Protein AF-A0A357R1Z4-F1 (afdb_monomer_lite)

Foldseek 3Di:
DDPDQAEEEAQVRCVVCVVVVNNVVHNYYYNHRVVVVCVVVVHDDPVVVVVVVVPD

Structure (mmCIF, N/CA/C/O backbone):
data_AF-A0A357R1Z4-F1
#
_entry.id   AF-A0A357R1Z4-F1
#
loop_
_atom_site.group_PDB
_atom_site.id
_atom_site.type_symbol
_atom_site.label_atom_id
_atom_site.label_alt_id
_atom_site.label_comp_id
_atom_site.label_asym_id
_atom_site.label_entity_id
_atom_site.label_seq_id
_atom_site.pdbx_PDB_ins_code
_atom_site.Cartn_x
_atom_site.Cartn_y
_atom_site.Cartn_z
_atom_site.occupancy
_atom_site.B_iso_or_equiv
_atom_site.auth_seq_id
_atom_site.auth_comp_id
_atom_site.auth_asym_id
_atom_site.auth_atom_id
_atom_site.pdbx_PDB_model_num
ATOM 1 N N . ALA A 1 1 ? -20.786 2.299 6.442 1.00 77.50 1 ALA A N 1
ATOM 2 C CA . ALA A 1 1 ? -19.619 2.159 5.547 1.00 77.50 1 ALA A CA 1
ATOM 3 C C . ALA A 1 1 ? -20.098 1.703 4.170 1.00 77.50 1 ALA A C 1
ATOM 5 O O . ALA A 1 1 ? -21.204 1.175 4.083 1.00 77.50 1 ALA A O 1
ATOM 6 N N . SER A 1 2 ? -19.318 1.956 3.114 1.00 91.81 2 SER A N 1
ATOM 7 C CA . SER A 1 2 ? -19.600 1.451 1.759 1.00 91.81 2 SER A CA 1
ATOM 8 C C . SER A 1 2 ? -19.447 -0.078 1.698 1.00 91.81 2 SER A C 1
ATOM 10 O O . SER A 1 2 ? -18.776 -0.649 2.550 1.00 91.81 2 SER A O 1
ATOM 12 N N . LYS A 1 3 ? -20.053 -0.728 0.693 1.00 94.00 3 LYS A N 1
ATOM 13 C CA . LYS A 1 3 ? -19.814 -2.148 0.347 1.00 94.00 3 LYS A CA 1
ATOM 14 C C . LYS A 1 3 ? -18.712 -2.331 -0.709 1.00 94.00 3 LYS A C 1
ATOM 16 O O . LYS A 1 3 ? -18.515 -3.437 -1.197 1.00 94.00 3 LYS A O 1
ATOM 21 N N . ALA A 1 4 ? -18.084 -1.241 -1.145 1.00 97.31 4 ALA A N 1
ATOM 22 C CA . ALA A 1 4 ? -17.018 -1.291 -2.135 1.00 97.31 4 ALA A CA 1
ATOM 23 C C . ALA A 1 4 ? -15.768 -1.961 -1.556 1.00 97.31 4 ALA A C 1
ATOM 25 O O . ALA A 1 4 ? -15.454 -1.748 -0.388 1.00 97.31 4 ALA A O 1
ATOM 26 N N . PHE A 1 5 ? -15.050 -2.695 -2.406 1.00 96.81 5 PHE A N 1
ATOM 27 C CA . PHE A 1 5 ? -13.726 -3.212 -2.084 1.00 96.81 5 PHE A CA 1
ATOM 28 C C . PHE A 1 5 ? -12.750 -2.047 -1.900 1.00 96.81 5 PHE A C 1
ATOM 30 O O . PHE A 1 5 ? -12.676 -1.142 -2.738 1.00 96.81 5 PHE A O 1
ATOM 37 N N . SER A 1 6 ? -12.024 -2.062 -0.793 1.00 96.56 6 SER A N 1
ATOM 38 C CA . SER A 1 6 ? -11.151 -0.988 -0.345 1.00 96.56 6 SER A CA 1
ATOM 39 C C . SER A 1 6 ? -9.688 -1.416 -0.395 1.00 96.56 6 SER A C 1
ATOM 41 O O . SER A 1 6 ? -9.301 -2.478 0.087 1.00 96.56 6 SER A O 1
ATOM 43 N N . VAL A 1 7 ? -8.862 -0.558 -0.992 1.00 96.50 7 VAL A N 1
ATOM 44 C CA . VAL A 1 7 ? -7.423 -0.779 -1.134 1.00 96.50 7 VAL A CA 1
ATOM 45 C C . VAL A 1 7 ? -6.682 0.413 -0.559 1.00 96.50 7 VAL A C 1
ATOM 47 O O . VAL A 1 7 ? -6.983 1.556 -0.905 1.00 96.50 7 VAL A O 1
ATOM 50 N N . VAL A 1 8 ? -5.692 0.149 0.289 1.00 96.75 8 VAL A N 1
ATOM 51 C CA . VAL A 1 8 ? -4.765 1.164 0.799 1.00 96.75 8 VAL A CA 1
ATOM 52 C C . VAL A 1 8 ? -3.339 0.764 0.446 1.00 96.75 8 VAL A C 1
ATOM 54 O O . VAL A 1 8 ? -2.938 -0.379 0.641 1.00 96.75 8 VAL A O 1
ATOM 57 N N . GLY A 1 9 ? -2.575 1.717 -0.089 1.00 96.50 9 GLY A N 1
ATOM 58 C CA . GLY A 1 9 ? -1.184 1.532 -0.494 1.00 96.50 9 GLY A CA 1
ATOM 59 C C . GLY A 1 9 ? -0.226 2.463 0.248 1.00 96.50 9 GLY A C 1
ATOM 60 O O . GLY A 1 9 ? -0.545 3.627 0.500 1.00 96.50 9 GLY A O 1
ATOM 61 N N . GLY A 1 10 ? 0.970 1.954 0.542 1.00 97.44 10 GLY A N 1
ATOM 62 C CA . GLY A 1 10 ? 2.081 2.687 1.145 1.00 97.44 10 GLY A CA 1
ATOM 63 C C . GLY A 1 10 ? 2.282 2.378 2.627 1.00 97.44 10 GLY A C 1
ATOM 64 O O . GLY A 1 10 ? 1.328 2.277 3.395 1.00 97.44 10 GLY A O 1
ATOM 65 N N . GLY A 1 11 ? 3.549 2.250 3.031 1.00 97.00 11 GLY A N 1
ATOM 66 C CA . GLY A 1 11 ? 3.931 1.912 4.404 1.00 97.00 11 GLY A CA 1
ATOM 67 C C . GLY A 1 11 ? 3.406 2.894 5.454 1.00 97.00 11 GLY A C 1
ATOM 68 O O . GLY A 1 11 ? 2.893 2.458 6.480 1.00 97.00 11 GLY A O 1
ATOM 69 N N . ASP A 1 12 ? 3.449 4.201 5.182 1.00 97.69 12 ASP A N 1
ATOM 70 C CA . ASP A 1 12 ? 2.942 5.212 6.122 1.00 97.69 12 ASP A CA 1
ATOM 71 C C . ASP A 1 12 ? 1.421 5.121 6.300 1.00 97.69 12 ASP A C 1
ATOM 73 O O . ASP A 1 12 ? 0.918 5.186 7.423 1.00 97.69 12 ASP A O 1
ATOM 77 N N . SER A 1 13 ? 0.685 4.905 5.205 1.00 97.38 13 SER A N 1
ATOM 78 C CA . SER A 1 13 ? -0.769 4.705 5.229 1.00 97.38 13 SER A CA 1
ATOM 79 C C . SER A 1 13 ? -1.147 3.43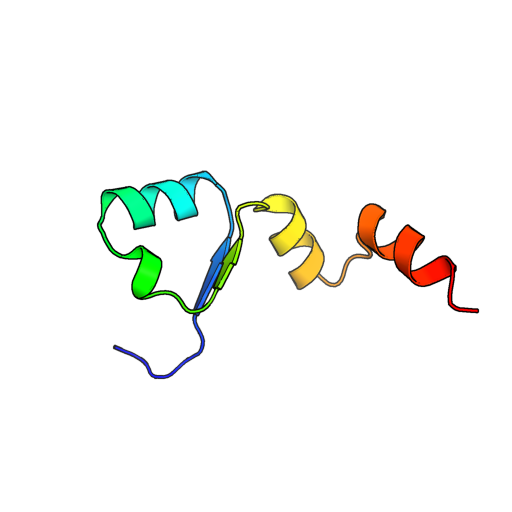1 5.987 1.00 97.38 13 SER A C 1
ATOM 81 O O . SER A 1 13 ? -2.066 3.450 6.806 1.00 97.38 13 SER A O 1
ATOM 83 N N . ALA A 1 14 ? -0.411 2.337 5.764 1.00 97.12 14 ALA A N 1
ATOM 84 C CA . ALA A 1 14 ? -0.585 1.087 6.500 1.00 97.12 14 ALA A CA 1
ATOM 85 C C . ALA A 1 14 ? -0.317 1.285 8.003 1.00 97.12 14 ALA A C 1
ATOM 87 O O . ALA A 1 14 ? -1.152 0.940 8.836 1.00 97.12 14 ALA A O 1
ATOM 88 N N . ALA A 1 15 ? 0.789 1.942 8.364 1.00 97.94 15 ALA A N 1
ATOM 89 C CA . ALA A 1 15 ? 1.125 2.236 9.756 1.00 97.94 15 ALA A CA 1
ATOM 90 C C . ALA A 1 15 ? 0.091 3.149 10.438 1.00 97.94 15 ALA A C 1
ATOM 92 O O . ALA A 1 15 ? -0.155 3.021 11.640 1.00 97.94 15 ALA A O 1
ATOM 93 N N . ALA A 1 16 ? -0.523 4.076 9.698 1.00 98.19 16 ALA A N 1
ATOM 94 C CA . ALA A 1 16 ? -1.600 4.912 10.215 1.00 98.19 16 ALA A CA 1
ATOM 95 C C . ALA A 1 16 ? -2.857 4.089 10.542 1.00 98.19 16 ALA A C 1
ATOM 97 O O . ALA A 1 16 ? -3.452 4.296 11.599 1.00 98.19 16 ALA A O 1
ATOM 98 N N . LEU A 1 17 ? -3.242 3.140 9.684 1.00 97.31 17 LEU A N 1
ATOM 99 C CA . LEU A 1 17 ? -4.383 2.252 9.936 1.00 97.31 17 LEU A CA 1
ATOM 100 C C . LEU A 1 17 ? -4.170 1.368 11.164 1.00 97.31 17 LEU A C 1
ATOM 102 O O . LEU A 1 17 ? -5.088 1.244 11.976 1.00 97.31 17 LEU A O 1
ATOM 106 N N . GLU A 1 18 ? -2.965 0.823 11.327 1.00 97.25 18 GLU A N 1
ATOM 107 C CA . GLU A 1 18 ? -2.582 0.043 12.510 1.00 97.25 18 GLU A CA 1
ATOM 108 C C . GLU A 1 18 ? -2.698 0.879 13.790 1.00 97.25 18 GLU A C 1
ATOM 110 O O . GLU A 1 18 ? -3.381 0.496 14.739 1.00 97.25 18 GLU A O 1
ATOM 115 N N . LYS A 1 19 ? -2.122 2.090 13.799 1.00 98.19 19 LYS A N 1
ATOM 116 C CA . LYS A 1 19 ? -2.205 3.014 14.948 1.00 98.19 19 LYS A CA 1
ATOM 117 C C . LYS A 1 19 ? -3.639 3.406 15.301 1.00 98.19 19 LYS A C 1
ATOM 119 O O . LYS A 1 19 ? -3.924 3.701 16.459 1.00 98.19 19 LYS A O 1
ATOM 124 N N . LEU A 1 20 ? -4.527 3.448 14.310 1.00 97.50 20 LEU A N 1
ATOM 125 C CA . LEU A 1 20 ? -5.939 3.780 14.486 1.00 97.50 20 LEU A CA 1
ATOM 126 C C . LEU A 1 20 ? -6.810 2.560 14.827 1.00 97.50 20 LEU A C 1
ATOM 128 O O . LEU A 1 20 ? -8.006 2.743 15.056 1.00 97.50 20 LEU A O 1
ATOM 132 N N . GLY A 1 21 ? -6.251 1.343 14.839 1.00 97.25 21 GLY A N 1
ATOM 133 C CA . GLY A 1 21 ? -7.006 0.103 15.039 1.00 97.25 21 GLY A CA 1
ATOM 134 C C . GLY A 1 21 ? -8.035 -0.152 13.934 1.00 97.25 21 GLY A C 1
ATOM 135 O O . GLY A 1 21 ? -9.134 -0.629 14.208 1.00 97.25 21 GLY A O 1
ATOM 136 N N . LYS A 1 22 ? -7.724 0.248 12.694 1.00 96.69 22 LYS A N 1
ATOM 137 C CA . LYS A 1 22 ? -8.634 0.173 11.535 1.00 96.69 22 LYS A CA 1
ATOM 138 C C . LYS A 1 22 ? -8.116 -0.689 10.386 1.00 96.69 22 LYS A C 1
ATOM 140 O O . LYS A 1 22 ? -8.735 -0.682 9.327 1.00 96.69 22 LYS A O 1
ATOM 145 N N . ALA A 1 23 ? -7.012 -1.410 10.572 1.00 96.19 23 ALA A N 1
ATOM 146 C CA . ALA A 1 23 ? -6.457 -2.284 9.540 1.00 96.19 23 ALA A CA 1
ATOM 147 C C . ALA A 1 23 ? -7.485 -3.327 9.058 1.00 96.19 23 ALA A C 1
ATOM 149 O O . ALA A 1 23 ? -7.723 -3.432 7.859 1.00 96.19 23 ALA A O 1
ATOM 150 N N . ASP A 1 24 ? -8.207 -3.965 9.985 1.00 96.06 24 ASP A N 1
ATOM 151 C CA . ASP A 1 24 ? -9.236 -4.978 9.685 1.00 96.06 24 ASP A CA 1
ATOM 152 C C . ASP A 1 24 ? -10.466 -4.437 8.933 1.00 96.06 24 ASP A C 1
ATOM 154 O O . ASP A 1 24 ? -11.310 -5.203 8.472 1.00 96.06 24 ASP A O 1
ATOM 158 N N . ALA A 1 25 ? -10.609 -3.112 8.827 1.00 95.19 25 ALA A N 1
ATOM 159 C CA . ALA A 1 25 ? -11.701 -2.480 8.091 1.00 95.19 25 ALA A CA 1
ATOM 160 C C . ALA A 1 25 ? -11.375 -2.248 6.603 1.00 95.19 25 ALA A C 1
ATOM 162 O O . ALA A 1 25 ? -12.214 -1.687 5.895 1.00 95.19 25 ALA A O 1
ATOM 163 N N . ILE A 1 26 ? -10.171 -2.618 6.152 1.00 96.69 26 ILE A N 1
ATOM 164 C CA . ILE A 1 26 ? -9.699 -2.466 4.774 1.00 96.69 26 ILE A CA 1
ATOM 165 C C . ILE A 1 26 ? -9.509 -3.848 4.149 1.00 96.69 26 ILE A C 1
ATOM 167 O O . ILE A 1 26 ? -8.880 -4.717 4.744 1.00 96.69 26 ILE A O 1
ATOM 171 N N . ASP A 1 27 ? -10.014 -4.043 2.931 1.00 97.38 27 ASP A N 1
ATOM 172 C CA . ASP A 1 27 ? -9.999 -5.360 2.283 1.00 97.38 27 ASP A CA 1
ATOM 173 C C . ASP A 1 27 ? -8.599 -5.762 1.788 1.00 97.38 27 ASP A C 1
ATOM 175 O O . ASP A 1 27 ? -8.247 -6.943 1.788 1.00 97.38 27 ASP A O 1
ATOM 179 N N . HIS A 1 28 ? -7.779 -4.793 1.364 1.00 96.69 28 HIS A N 1
ATOM 180 C CA . HIS A 1 28 ? -6.389 -5.028 0.975 1.00 96.69 28 HIS A CA 1
ATOM 181 C C . HIS A 1 28 ? -5.459 -3.878 1.377 1.00 96.69 28 HIS A C 1
ATOM 183 O O . HIS A 1 28 ? -5.672 -2.719 1.011 1.00 96.69 28 HI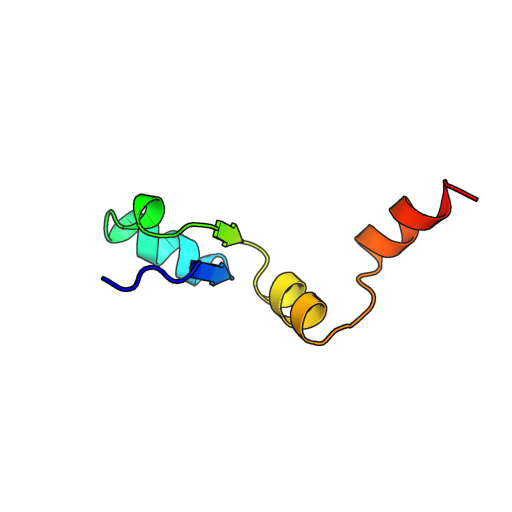S A O 1
ATOM 189 N N . ILE A 1 29 ? -4.376 -4.217 2.079 1.00 97.38 29 ILE A N 1
ATOM 190 C CA . ILE A 1 29 ? -3.327 -3.277 2.482 1.00 97.38 29 ILE A CA 1
ATOM 191 C C . ILE A 1 29 ? -2.011 -3.685 1.812 1.00 97.38 29 ILE A C 1
ATOM 193 O O . ILE A 1 29 ? -1.486 -4.770 2.053 1.00 97.38 29 ILE A O 1
ATOM 197 N N . SER A 1 30 ? -1.460 -2.788 0.995 1.00 96.94 30 SER A N 1
ATOM 198 C CA . SER A 1 30 ? -0.137 -2.909 0.381 1.00 96.94 30 SER A CA 1
ATOM 199 C C . SER A 1 30 ? 0.837 -1.938 1.044 1.00 96.94 30 SER A C 1
ATOM 201 O O . SER A 1 30 ? 0.558 -0.747 1.170 1.00 96.94 30 SER A O 1
ATOM 203 N N . THR A 1 31 ? 2.028 -2.403 1.412 1.00 97.00 31 THR A N 1
ATOM 204 C CA . THR A 1 31 ? 3.112 -1.529 1.897 1.00 97.00 31 THR A CA 1
ATOM 205 C C . THR A 1 31 ? 3.928 -0.917 0.753 1.00 97.00 31 THR A C 1
ATOM 207 O O . THR A 1 31 ? 4.607 0.095 0.944 1.00 97.00 31 THR A O 1
ATOM 210 N N . GLY A 1 32 ? 3.830 -1.474 -0.457 1.00 95.38 32 GLY A N 1
ATOM 211 C CA . GLY A 1 32 ? 4.579 -1.054 -1.640 1.00 95.38 32 GLY A CA 1
ATOM 212 C C . GLY A 1 32 ? 3.946 0.138 -2.352 1.00 95.38 32 GLY A C 1
ATOM 213 O O . GLY A 1 32 ? 3.489 -0.011 -3.476 1.00 95.38 32 GLY A O 1
ATOM 214 N N . GLY A 1 33 ? 3.927 1.317 -1.723 1.00 96.00 33 GLY A N 1
A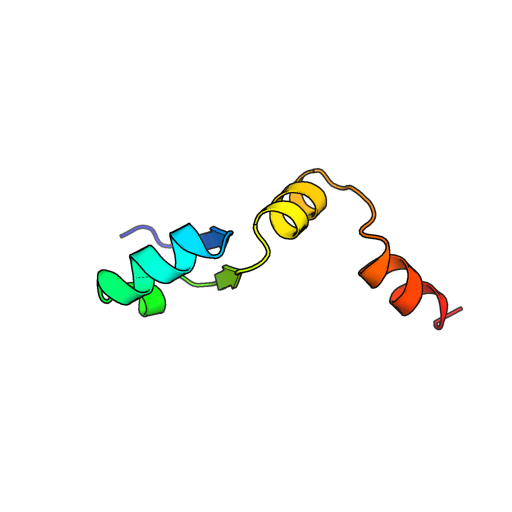TOM 215 C CA . GLY A 1 33 ? 3.221 2.504 -2.235 1.00 96.00 33 GLY A CA 1
ATOM 216 C C . GLY A 1 33 ? 3.543 2.850 -3.694 1.00 96.00 33 GLY A C 1
ATOM 217 O O . GLY A 1 33 ? 2.642 2.876 -4.526 1.00 96.00 33 GLY A O 1
ATOM 218 N N . GLY A 1 34 ? 4.825 3.045 -4.022 1.00 96.38 34 GLY A N 1
ATOM 219 C CA . GLY A 1 34 ? 5.252 3.352 -5.395 1.00 96.38 34 GLY A CA 1
ATOM 220 C C . GLY A 1 34 ? 4.945 2.226 -6.387 1.00 96.38 34 GLY A C 1
ATOM 221 O O . GLY A 1 34 ? 4.373 2.479 -7.440 1.00 96.38 34 GLY A O 1
ATOM 222 N N . ALA A 1 35 ? 5.227 0.974 -6.016 1.00 96.62 35 ALA A N 1
ATOM 223 C CA . ALA A 1 35 ? 4.952 -0.183 -6.869 1.00 96.62 35 ALA A CA 1
ATOM 224 C C . ALA A 1 35 ? 3.448 -0.370 -7.136 1.00 96.62 35 ALA A C 1
ATOM 226 O O . ALA A 1 35 ? 3.057 -0.680 -8.257 1.00 96.62 35 ALA A O 1
ATOM 227 N N . SER A 1 36 ? 2.592 -0.148 -6.133 1.00 95.88 36 SER A N 1
ATOM 228 C CA . SER A 1 36 ? 1.136 -0.190 -6.291 1.00 95.88 36 SER A CA 1
ATOM 229 C C . SER A 1 36 ? 0.626 0.927 -7.202 1.00 95.88 36 SER A C 1
ATOM 231 O O . SER A 1 36 ? -0.273 0.677 -7.999 1.00 95.88 36 SER A O 1
ATOM 233 N N . LEU A 1 37 ? 1.202 2.132 -7.131 1.00 96.50 37 LEU A N 1
ATOM 234 C CA . LEU A 1 37 ? 0.865 3.219 -8.055 1.00 96.50 37 LEU A CA 1
ATOM 235 C C . LEU A 1 37 ? 1.294 2.888 -9.488 1.00 96.50 37 LEU A C 1
ATOM 237 O O . LEU A 1 37 ? 0.466 2.954 -10.389 1.00 96.50 37 LEU A O 1
ATOM 241 N N . GLU A 1 38 ? 2.536 2.450 -9.699 1.00 97.19 38 GLU A N 1
ATOM 242 C CA . GLU A 1 38 ? 3.026 2.048 -11.026 1.00 97.19 38 GLU A CA 1
ATOM 243 C C . GLU A 1 38 ? 2.203 0.899 -11.630 1.00 97.19 38 GLU A C 1
ATOM 245 O O . GLU A 1 38 ? 1.915 0.898 -12.828 1.00 97.19 38 GLU A O 1
ATOM 250 N N . PHE A 1 39 ? 1.779 -0.058 -10.799 1.00 95.69 39 PHE A N 1
ATOM 251 C CA . PHE A 1 39 ? 0.884 -1.135 -11.214 1.00 95.69 39 PHE A CA 1
ATOM 252 C C . PHE A 1 39 ? -0.475 -0.600 -11.691 1.00 95.69 39 PHE A C 1
ATOM 254 O O . PHE A 1 39 ? -0.950 -0.992 -12.755 1.00 95.69 39 PHE A O 1
ATOM 261 N N . LEU A 1 40 ? -1.089 0.323 -10.940 1.00 95.50 40 LEU A N 1
ATOM 262 C CA . LEU A 1 40 ? -2.372 0.942 -11.300 1.00 95.50 40 LEU A CA 1
ATOM 263 C C . LEU A 1 40 ? -2.268 1.870 -12.519 1.00 95.50 40 LEU A C 1
ATOM 265 O O . LEU A 1 40 ? -3.240 2.023 -13.255 1.00 95.50 40 LEU A O 1
ATOM 269 N N . GLU A 1 41 ? -1.094 2.449 -12.765 1.00 97.19 41 GLU A N 1
ATOM 270 C CA . GLU A 1 41 ? -0.776 3.179 -13.998 1.00 97.19 41 GLU A CA 1
ATOM 271 C C . GLU A 1 41 ? -0.652 2.255 -15.227 1.00 97.19 41 GLU A C 1
ATOM 273 O O . GLU A 1 41 ? -0.541 2.745 -16.351 1.00 97.19 41 GLU A O 1
ATOM 278 N N . GLY A 1 42 ? -0.664 0.928 -15.039 1.00 95.38 42 GLY A N 1
ATOM 279 C CA . GLY A 1 42 ? -0.531 -0.063 -16.109 1.00 95.38 42 GLY A CA 1
ATOM 280 C C . GLY A 1 42 ? 0.910 -0.287 -16.574 1.00 95.38 42 GLY A C 1
ATOM 281 O O . GLY A 1 42 ? 1.130 -0.837 -17.656 1.00 95.38 42 GLY A O 1
ATOM 282 N N . LYS A 1 43 ? 1.908 0.141 -15.791 1.00 94.69 43 LYS A N 1
ATOM 283 C CA . LYS A 1 43 ? 3.321 -0.078 -16.117 1.00 94.69 43 LYS A CA 1
ATOM 284 C C . LYS A 1 43 ? 3.722 -1.526 -15.842 1.00 94.69 43 LYS A C 1
ATOM 286 O O . LYS A 1 43 ? 3.270 -2.161 -14.893 1.00 94.69 43 LYS A O 1
ATOM 291 N N . SER A 1 44 ? 4.64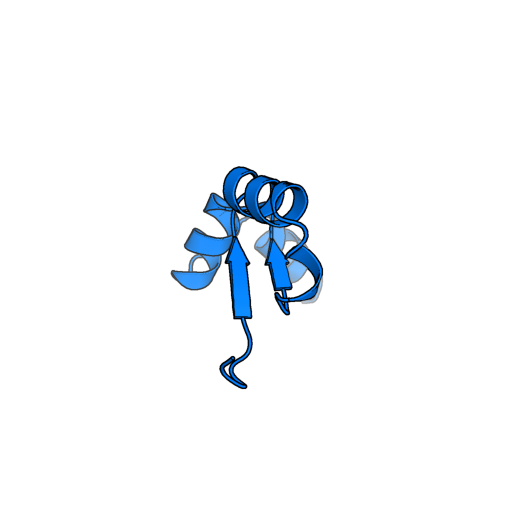8 -2.035 -16.651 1.00 93.56 44 SER A N 1
ATOM 292 C CA . SER A 1 44 ? 5.290 -3.320 -16.380 1.00 93.56 44 SER A CA 1
ATOM 293 C C . SER A 1 44 ? 6.246 -3.182 -15.196 1.00 93.56 44 SER A C 1
ATOM 295 O O . SER A 1 44 ? 7.282 -2.530 -15.318 1.00 93.56 44 SER A O 1
ATOM 297 N N . LEU A 1 45 ? 5.948 -3.850 -14.082 1.00 96.75 45 LEU A N 1
ATOM 298 C CA . LEU A 1 45 ? 6.861 -3.936 -12.942 1.00 96.75 45 LEU A CA 1
ATOM 299 C C . LE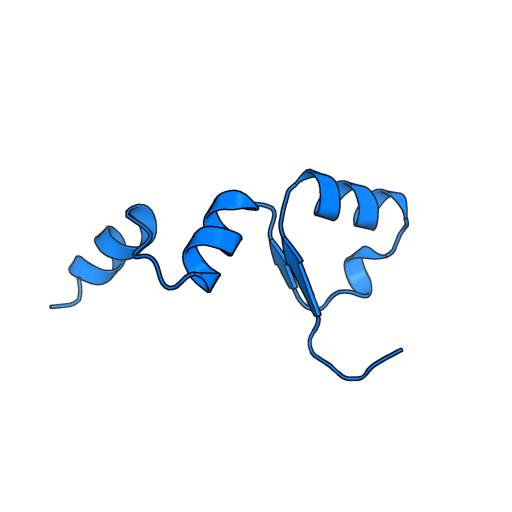U A 1 45 ? 7.991 -4.936 -13.254 1.00 96.75 45 LEU A C 1
ATOM 301 O O . LEU A 1 45 ? 7.697 -6.121 -13.423 1.00 96.75 45 LEU A O 1
ATOM 305 N N . PRO A 1 46 ? 9.277 -4.527 -13.309 1.00 93.69 46 PRO A N 1
ATOM 306 C CA . PRO A 1 46 ? 10.372 -5.404 -13.742 1.00 93.69 46 PRO A CA 1
ATOM 307 C C . PRO A 1 46 ? 10.490 -6.700 -12.930 1.00 93.69 46 PRO A C 1
ATOM 309 O O . PRO A 1 46 ? 10.728 -7.765 -13.497 1.00 93.69 46 PRO A O 1
ATOM 312 N N . GLY A 1 47 ? 10.271 -6.614 -11.613 1.00 94.44 47 GLY A N 1
ATOM 313 C CA . GLY A 1 47 ? 10.313 -7.766 -10.709 1.00 94.44 47 GLY A CA 1
ATOM 314 C C . GLY A 1 47 ? 9.182 -8.774 -10.928 1.00 94.44 47 GLY A C 1
ATOM 315 O O . GLY A 1 47 ? 9.375 -9.949 -10.659 1.00 94.44 47 GLY A O 1
ATOM 316 N N . ILE A 1 48 ? 8.032 -8.348 -11.460 1.00 93.75 48 ILE A N 1
ATOM 317 C CA . ILE A 1 48 ? 6.948 -9.259 -11.861 1.00 93.75 48 ILE A CA 1
ATOM 318 C C . ILE A 1 48 ? 7.210 -9.779 -13.276 1.00 93.75 48 ILE A C 1
ATOM 320 O O . ILE A 1 48 ? 7.071 -10.968 -13.545 1.00 93.75 48 ILE A O 1
ATOM 324 N N . ALA A 1 49 ? 7.647 -8.899 -14.177 1.00 94.31 49 ALA A N 1
ATOM 325 C CA . ALA A 1 49 ? 7.892 -9.234 -15.572 1.00 94.31 49 ALA A CA 1
ATOM 326 C C . ALA A 1 49 ? 8.937 -10.343 -15.753 1.00 94.31 49 ALA A C 1
ATOM 328 O O . ALA A 1 49 ? 8.838 -11.100 -16.712 1.00 94.31 49 ALA A O 1
ATOM 329 N N . ILE A 1 50 ? 9.936 -10.446 -14.868 1.00 94.81 50 IL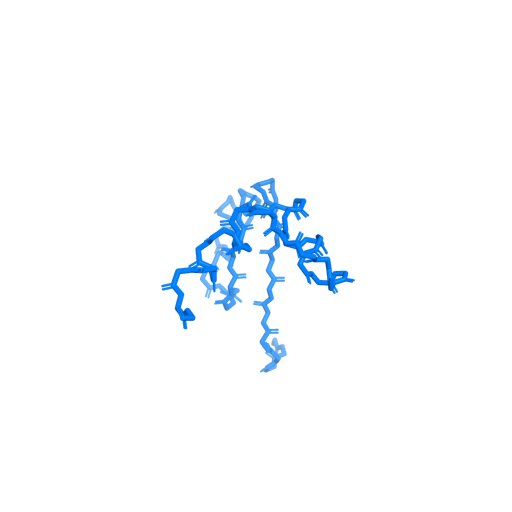E A N 1
ATOM 330 C CA . ILE A 1 50 ? 10.908 -11.545 -14.928 1.00 94.81 50 ILE A CA 1
ATOM 331 C C . ILE A 1 50 ? 10.296 -12.892 -14.527 1.00 94.81 50 ILE A C 1
ATOM 333 O O . ILE A 1 50 ? 10.610 -13.894 -15.153 1.00 94.81 50 ILE A O 1
ATOM 337 N N . LEU A 1 51 ? 9.380 -12.908 -13.555 1.00 93.62 51 LEU A N 1
ATOM 338 C CA . LEU A 1 51 ? 8.711 -14.130 -13.097 1.00 93.62 51 LEU A CA 1
ATOM 339 C C . LEU A 1 51 ? 7.753 -14.674 -14.161 1.00 93.62 51 LEU A C 1
ATOM 341 O O . LEU A 1 51 ? 7.655 -15.877 -14.353 1.00 93.62 51 LEU A O 1
ATOM 345 N N . LEU A 1 52 ? 7.098 -13.779 -14.905 1.00 90.19 52 LEU A N 1
ATOM 346 C CA . LEU A 1 52 ? 6.188 -14.148 -15.994 1.00 90.19 52 LEU A CA 1
ATOM 347 C C . LEU A 1 52 ? 6.911 -14.638 -17.263 1.00 90.19 52 LEU A C 1
ATOM 349 O O . LEU A 1 52 ? 6.264 -15.143 -18.175 1.00 90.19 52 LEU A O 1
ATOM 353 N N . LYS A 1 53 ? 8.238 -14.470 -17.364 1.00 75.44 53 LYS A N 1
ATOM 354 C CA . LYS A 1 53 ? 9.021 -14.891 -18.541 1.00 75.44 53 LYS A CA 1
ATOM 355 C C . LYS A 1 53 ? 9.393 -16.376 -18.539 1.00 75.44 53 LYS A C 1
ATOM 357 O O . LYS A 1 53 ? 9.845 -16.851 -19.575 1.00 75.44 53 LYS A O 1
ATOM 362 N N . GLU A 1 54 ? 9.215 -17.097 -17.432 1.00 58.44 54 GLU A N 1
ATOM 363 C CA . GLU A 1 54 ? 9.555 -18.529 -17.336 1.00 58.44 54 GLU A CA 1
ATOM 364 C C . GLU A 1 54 ? 8.412 -19.479 -17.751 1.00 58.44 54 GLU A C 1
ATOM 366 O O . GLU A 1 54 ? 8.594 -20.692 -17.725 1.00 58.44 54 GLU A O 1
ATOM 371 N N . GLU A 1 55 ? 7.259 -18.962 -18.189 1.00 51.03 55 GLU A N 1
ATOM 372 C CA . GLU A 1 55 ? 6.087 -19.774 -18.577 1.00 51.03 55 GLU A CA 1
ATOM 373 C C . GLU A 1 55 ? 5.835 -19.842 -20.101 1.00 51.03 55 GLU A C 1
ATOM 375 O O . GLU A 1 55 ? 4.701 -20.070 -20.528 1.00 51.03 55 GLU A O 1
ATOM 380 N N . ALA A 1 56 ? 6.867 -19.655 -20.934 1.00 47.56 56 ALA A N 1
ATOM 381 C CA . ALA A 1 56 ? 6.780 -19.806 -22.396 1.00 47.56 56 ALA A CA 1
ATOM 382 C C . ALA A 1 56 ? 7.526 -21.044 -22.912 1.00 47.56 56 ALA A C 1
ATOM 384 O O . ALA A 1 56 ? 8.711 -21.214 -22.548 1.00 47.56 56 ALA A O 1
#

Radius of gyration: 14.33 Å; chains: 1; bounding box: 31×25×37 Å

Secondary structure (DSSP, 8-state):
---S--EEESHHHHHHHHHTT-GGGSSEEES-HHHHHHHHTT---HHHHHHGGG--

Sequence (56 aa):
ASKAFSVVGGGDSAAALEKLGKADAIDHISTGGGASLEFLEGKSLPGIAILLKEEA

pLDDT: mean 93.04, std 10.51, range [47.56, 98.19]